Protein AF-A0A9W4K445-F1 (afdb_monomer)

Mean predicted aligned error: 7.08 Å

Sequence (98 aa):
MHIRLRIIFSDGTAWLARILRTNYTSFPDECSNLCLKSECATLEWLKDINVPSPKLFDFGLRNDPENDVGVPYMLIEELPGTPLLSLSPSEDQPQNIQ

Radius of gyration: 16.78 Å; Cα contacts (8 Å, |Δi|>4): 121; chains: 1; bounding box: 30×44×39 Å

Nearest PDB structures (foldseek):
  7wj7-assembly1_B  TM=5.897E-01  e=1.447E-01  Thermomonospora curvata DSM 43183
  6cpy-assembly2_B  TM=6.223E-01  e=4.464E-01  Zea mays
  1q99-assembly1_A  TM=4.335E-01  e=3.964E-01  Saccharomyces cerevisiae
  1q97-assembly1_A  TM=3.995E-01  e=5.026E-01  Saccharomyces cerevisiae
  3nrd-assembly1_A  TM=3.164E-01  e=3.774E+00  Sinorhizobium meliloti 1021

InterPro domains:
  IPR011009 Protein kinase-like domain superfamily [SSF56112] (8-88)

Structure (mmCIF, N/CA/C/O backbone):
data_AF-A0A9W4K445-F1
#
_entry.id   AF-A0A9W4K445-F1
#
loop_
_atom_site.group_PDB
_atom_site.id
_atom_site.type_symbol
_atom_site.label_atom_id
_atom_site.label_alt_id
_atom_site.label_comp_id
_atom_site.label_asym_id
_atom_site.label_entity_id
_atom_site.label_seq_id
_atom_site.pdbx_PDB_ins_code
_atom_site.Cartn_x
_atom_site.Cartn_y
_atom_site.Cartn_z
_atom_site.occupancy
_atom_site.B_iso_or_equiv
_atom_site.auth_seq_id
_atom_site.auth_comp_id
_atom_site.auth_asym_id
_atom_site.auth_atom_id
_atom_site.pdbx_PDB_model_num
ATOM 1 N N . MET A 1 1 ? 0.294 9.987 -8.130 1.00 69.06 1 MET A N 1
ATOM 2 C CA . MET A 1 1 ? -0.987 10.167 -7.393 1.00 69.06 1 MET A CA 1
ATOM 3 C C . MET A 1 1 ? -1.610 8.794 -7.186 1.00 69.06 1 MET A C 1
ATOM 5 O O . MET A 1 1 ? -1.608 8.027 -8.138 1.00 69.06 1 MET A O 1
ATOM 9 N N . HIS A 1 2 ? -2.112 8.461 -5.994 1.00 81.06 2 HIS A 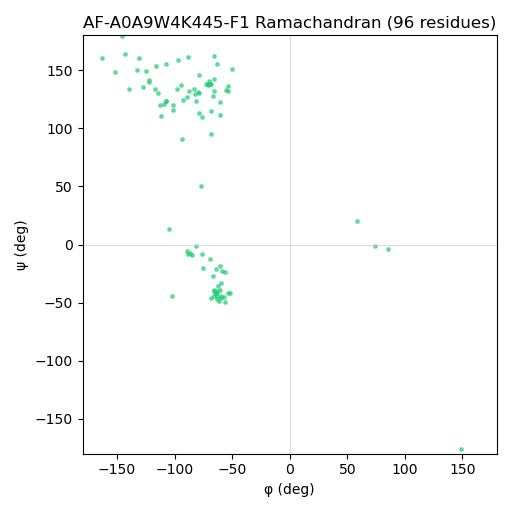N 1
ATOM 10 C CA . HIS A 1 2 ? -2.717 7.144 -5.751 1.00 81.06 2 HIS A CA 1
ATOM 11 C C . HIS A 1 2 ? -4.231 7.174 -5.934 1.00 81.06 2 HIS A C 1
ATOM 13 O O . HIS A 1 2 ? -4.899 8.083 -5.442 1.00 81.06 2 HIS A O 1
ATOM 19 N N . ILE A 1 3 ? -4.762 6.152 -6.596 1.00 89.44 3 ILE A N 1
ATOM 20 C CA . ILE A 1 3 ? -6.177 5.800 -6.507 1.00 89.44 3 ILE A CA 1
ATOM 21 C C . ILE A 1 3 ? -6.336 4.942 -5.250 1.00 89.44 3 ILE A C 1
ATOM 23 O O . ILE A 1 3 ? -5.525 4.049 -5.007 1.00 89.44 3 ILE A O 1
ATOM 27 N N . ARG A 1 4 ? -7.353 5.241 -4.439 1.00 91.44 4 ARG A N 1
ATOM 28 C CA . ARG A 1 4 ? -7.708 4.467 -3.246 1.00 91.44 4 ARG A CA 1
ATOM 29 C C . ARG A 1 4 ? -9.057 3.808 -3.475 1.00 91.44 4 ARG A C 1
ATOM 31 O O . ARG A 1 4 ? -10.029 4.516 -3.722 1.00 91.44 4 ARG A O 1
ATOM 38 N N . LEU A 1 5 ? -9.096 2.485 -3.415 1.00 93.31 5 LEU A N 1
ATOM 39 C CA . LEU A 1 5 ? -10.310 1.690 -3.573 1.00 93.31 5 LEU A CA 1
ATOM 40 C C . LEU A 1 5 ? -10.507 0.830 -2.335 1.00 93.31 5 LEU A C 1
ATOM 42 O O . LEU A 1 5 ? -9.545 0.297 -1.790 1.00 93.31 5 LEU A O 1
ATOM 46 N N . ARG A 1 6 ? -11.756 0.684 -1.911 1.00 94.62 6 ARG A N 1
ATOM 47 C CA . ARG A 1 6 ? -12.129 -0.231 -0.838 1.00 94.62 6 ARG A CA 1
ATOM 48 C C . ARG A 1 6 ? -12.525 -1.567 -1.457 1.00 94.62 6 ARG A C 1
ATOM 50 O O . ARG A 1 6 ? -13.402 -1.598 -2.318 1.00 94.62 6 ARG A O 1
ATOM 57 N N . ILE A 1 7 ? -11.878 -2.644 -1.032 1.00 94.81 7 ILE A N 1
ATOM 58 C CA . ILE A 1 7 ? -12.201 -4.015 -1.429 1.00 94.81 7 ILE A CA 1
ATOM 59 C C . ILE A 1 7 ? -12.976 -4.636 -0.277 1.00 94.81 7 ILE A C 1
ATOM 61 O O . ILE A 1 7 ? -12.459 -4.692 0.833 1.00 94.81 7 ILE A O 1
ATOM 65 N N . ILE A 1 8 ? -14.207 -5.069 -0.534 1.00 95.50 8 ILE A N 1
ATOM 66 C CA . ILE A 1 8 ? -15.070 -5.706 0.464 1.00 95.50 8 ILE A CA 1
ATOM 67 C C . ILE A 1 8 ? -15.184 -7.181 0.098 1.00 95.50 8 ILE A C 1
ATOM 69 O O . ILE A 1 8 ? -15.630 -7.516 -1.001 1.00 95.50 8 ILE A O 1
ATOM 73 N N . PHE A 1 9 ? -14.767 -8.046 1.012 1.00 94.06 9 PHE A N 1
ATOM 74 C CA . PHE A 1 9 ? -14.817 -9.491 0.855 1.00 94.06 9 PHE A CA 1
ATOM 75 C C . PHE A 1 9 ? -16.162 -10.048 1.334 1.00 94.06 9 PHE A C 1
ATOM 77 O O . PHE A 1 9 ? -16.916 -9.399 2.061 1.00 94.06 9 PHE A O 1
ATOM 84 N N . SER A 1 10 ? -16.487 -11.268 0.906 1.00 96.38 10 SER A N 1
ATOM 85 C CA . SER A 1 10 ? -17.761 -11.926 1.228 1.00 96.38 10 SER A CA 1
ATOM 86 C C . SER A 1 10 ? -17.955 -12.217 2.719 1.00 96.38 10 SER A C 1
ATOM 88 O O . SER A 1 10 ? -19.083 -12.407 3.159 1.00 96.38 10 SER A O 1
ATOM 90 N N . ASP A 1 11 ? -16.870 -12.268 3.489 1.00 94.31 11 ASP A N 1
ATOM 91 C CA . ASP A 1 11 ? -16.865 -12.427 4.947 1.00 94.31 11 ASP A CA 1
ATOM 92 C C . ASP A 1 11 ? -17.117 -11.102 5.698 1.00 94.31 11 ASP A C 1
ATOM 94 O O . ASP A 1 11 ? -17.179 -11.088 6.925 1.00 94.31 11 ASP A O 1
ATOM 98 N N . GLY A 1 12 ? -17.275 -9.990 4.971 1.00 90.44 12 GLY A N 1
ATOM 99 C CA . GLY A 1 12 ? -17.451 -8.651 5.527 1.00 90.44 12 GLY A CA 1
ATOM 100 C C . GLY A 1 12 ? -16.141 -7.934 5.862 1.00 90.44 12 GLY A C 1
ATOM 101 O O . GLY A 1 12 ? -16.184 -6.756 6.222 1.00 90.44 12 GLY A O 1
ATOM 102 N N . THR A 1 13 ? -14.986 -8.591 5.706 1.00 92.38 13 THR A N 1
ATOM 103 C CA . THR A 1 13 ? -13.675 -7.950 5.842 1.00 92.38 13 THR A CA 1
ATOM 104 C C . THR A 1 13 ? -13.486 -6.927 4.725 1.00 92.38 13 THR A C 1
ATOM 106 O O . THR A 1 13 ? -13.897 -7.146 3.584 1.00 92.38 13 THR A O 1
ATOM 109 N N . ALA A 1 14 ? -12.847 -5.799 5.034 1.00 93.88 14 ALA A N 1
ATOM 110 C CA . ALA A 1 14 ? -12.546 -4.774 4.048 1.00 93.88 14 ALA A CA 1
ATOM 111 C C . ALA A 1 14 ? -11.067 -4.385 4.061 1.00 93.88 14 ALA A C 1
ATOM 113 O O . ALA A 1 14 ? -10.464 -4.194 5.118 1.00 93.88 14 ALA A O 1
ATOM 114 N N . TRP A 1 15 ? -10.486 -4.275 2.868 1.00 95.62 15 TRP A N 1
ATOM 115 C CA . TRP A 1 15 ? -9.113 -3.826 2.645 1.00 95.62 15 TRP A CA 1
ATOM 116 C C . TRP A 1 15 ? -9.108 -2.524 1.853 1.00 95.62 15 TRP A C 1
ATOM 118 O O . TRP A 1 15 ? -10.005 -2.253 1.048 1.00 95.62 15 TRP A O 1
ATOM 128 N N . LEU A 1 16 ? -8.059 -1.730 2.036 1.00 95.81 16 LEU A N 1
ATOM 129 C CA . LEU A 1 16 ? -7.801 -0.548 1.233 1.00 95.81 16 LEU A CA 1
ATOM 130 C C . LEU A 1 16 ? -6.720 -0.856 0.195 1.00 95.81 16 LEU A C 1
ATOM 132 O O . LEU A 1 16 ? -5.560 -1.091 0.524 1.00 95.81 16 LEU A O 1
ATOM 136 N N . ALA A 1 17 ? -7.096 -0.800 -1.077 1.00 95.75 17 ALA A N 1
ATOM 137 C CA . ALA A 1 17 ? -6.172 -0.880 -2.194 1.00 95.75 17 ALA A CA 1
ATOM 138 C C . ALA A 1 17 ? -5.674 0.514 -2.574 1.00 95.75 17 ALA A C 1
ATOM 140 O O . ALA A 1 17 ? -6.458 1.426 -2.853 1.00 95.75 17 ALA A O 1
ATOM 141 N N . ARG A 1 18 ? -4.355 0.673 -2.628 1.00 94.81 18 ARG A N 1
ATOM 142 C CA . ARG A 1 18 ? -3.667 1.879 -3.083 1.00 94.81 18 ARG A CA 1
ATOM 143 C C . ARG A 1 18 ? -2.951 1.579 -4.387 1.00 94.81 18 ARG A C 1
ATOM 145 O O . ARG A 1 18 ? -1.947 0.882 -4.396 1.00 94.81 18 ARG A O 1
ATOM 152 N N . ILE A 1 19 ? -3.436 2.152 -5.480 1.00 93.19 19 ILE A N 1
ATOM 153 C CA . ILE A 1 19 ? -2.893 1.925 -6.823 1.00 93.19 19 ILE A CA 1
ATOM 154 C C . ILE A 1 19 ? -2.146 3.176 -7.260 1.00 93.19 19 ILE A C 1
ATOM 156 O O . ILE A 1 19 ? -2.714 4.273 -7.270 1.00 93.19 19 ILE A O 1
ATOM 160 N N . LEU A 1 20 ? -0.869 3.041 -7.609 1.00 88.62 20 LEU A N 1
ATOM 161 C CA . LEU A 1 20 ? -0.074 4.176 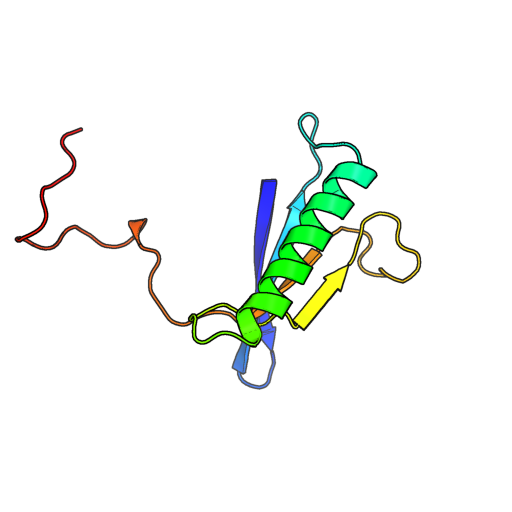-8.065 1.00 88.62 20 LEU A CA 1
ATOM 162 C C . LEU A 1 20 ? -0.412 4.491 -9.531 1.00 88.62 20 LEU A C 1
A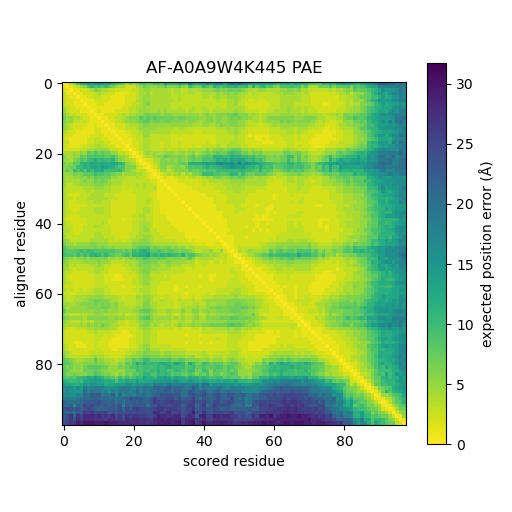TOM 164 O O . LEU A 1 20 ? -0.130 3.718 -10.446 1.00 88.62 20 LEU A O 1
ATOM 168 N N . ARG A 1 21 ? -1.024 5.659 -9.755 1.00 83.81 21 ARG A N 1
ATOM 169 C CA . ARG A 1 21 ? -1.397 6.138 -11.088 1.00 83.81 21 ARG A CA 1
ATOM 170 C C . ARG A 1 21 ? -0.185 6.733 -11.796 1.00 83.81 21 ARG A C 1
ATOM 172 O O . ARG A 1 21 ? 0.464 7.616 -11.233 1.00 83.81 21 ARG A O 1
ATOM 179 N N . THR A 1 22 ? 0.034 6.320 -13.041 1.00 79.00 22 THR A N 1
ATOM 180 C CA . THR A 1 22 ? 1.023 6.929 -13.939 1.00 79.00 22 THR A CA 1
ATOM 181 C C . THR A 1 22 ? 0.403 8.092 -14.696 1.00 79.00 22 THR A C 1
ATOM 183 O O . THR A 1 22 ? -0.689 7.987 -15.252 1.00 79.00 22 THR A O 1
ATOM 186 N N . ASN A 1 23 ? 1.106 9.212 -14.711 1.00 80.94 23 ASN A N 1
ATOM 187 C CA . ASN A 1 23 ? 0.797 10.408 -15.477 1.00 80.94 23 ASN A CA 1
ATOM 188 C C . ASN A 1 23 ? 2.107 11.080 -15.925 1.00 80.94 23 ASN A C 1
ATOM 190 O O . ASN A 1 23 ? 3.195 10.626 -15.579 1.00 80.94 23 ASN A O 1
ATOM 194 N N . TYR A 1 24 ? 2.002 12.191 -16.653 1.00 74.00 24 TYR A N 1
ATOM 195 C CA . TYR A 1 24 ? 3.159 12.932 -17.174 1.00 74.00 24 TYR A CA 1
ATOM 196 C C . TYR A 1 24 ? 4.125 13.461 -16.099 1.00 74.00 24 TYR A C 1
ATOM 198 O O . TYR A 1 24 ? 5.264 13.787 -16.409 1.00 74.00 24 TYR A O 1
ATOM 206 N N . THR A 1 25 ? 3.678 13.558 -14.845 1.00 77.00 25 THR A N 1
ATOM 207 C CA . THR A 1 25 ? 4.474 14.035 -13.705 1.00 77.00 25 THR A CA 1
ATOM 208 C C . THR A 1 25 ? 4.920 12.890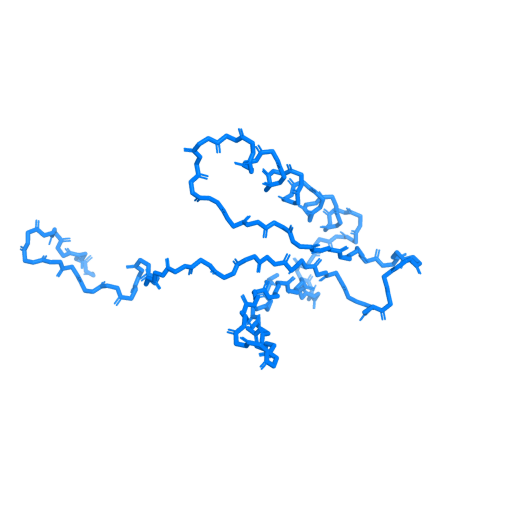 -12.793 1.00 77.00 25 THR A C 1
ATOM 210 O O . THR A 1 25 ? 5.272 13.127 -11.640 1.00 77.00 25 THR A O 1
ATOM 213 N N . SER A 1 26 ? 4.798 11.639 -13.242 1.00 80.44 26 SER A N 1
ATOM 214 C CA . SER A 1 26 ? 5.188 10.475 -12.449 1.00 80.44 26 SER A CA 1
ATOM 215 C C . SER A 1 26 ? 6.695 10.275 -12.490 1.00 80.44 26 SER A C 1
ATOM 217 O O . SER A 1 26 ? 7.340 10.535 -13.504 1.00 80.44 26 SER A O 1
ATOM 219 N N . PHE A 1 27 ? 7.249 9.792 -11.381 1.00 82.81 27 PHE A N 1
ATOM 220 C CA . PHE A 1 27 ? 8.640 9.369 -11.342 1.00 82.81 27 PHE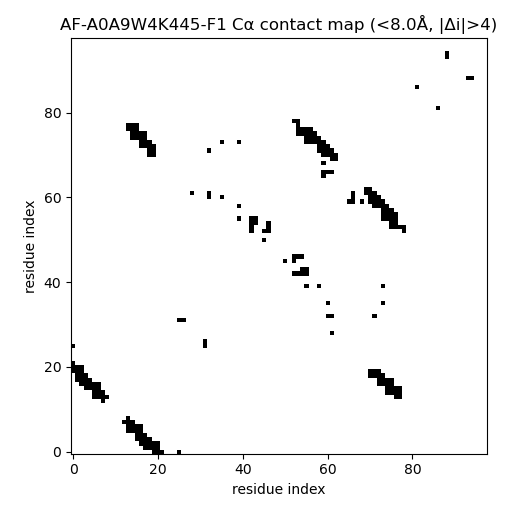 A CA 1
ATOM 221 C C . PHE A 1 27 ? 8.875 8.187 -12.291 1.00 82.81 27 PHE A C 1
ATOM 223 O O . PHE A 1 27 ? 7.939 7.419 -12.541 1.00 82.81 27 PHE A O 1
ATOM 230 N N . PRO A 1 28 ? 10.121 7.993 -12.761 1.00 89.62 28 PRO A N 1
ATOM 231 C CA . PRO A 1 28 ? 10.512 6.769 -13.448 1.00 89.62 28 PRO A CA 1
ATOM 232 C C . PRO A 1 28 ? 10.104 5.521 -12.658 1.00 89.62 28 PRO A C 1
ATOM 234 O O . PRO A 1 28 ? 10.051 5.550 -11.425 1.00 89.62 28 PRO A O 1
ATOM 237 N N . ASP A 1 29 ? 9.848 4.423 -13.367 1.00 89.19 29 ASP A N 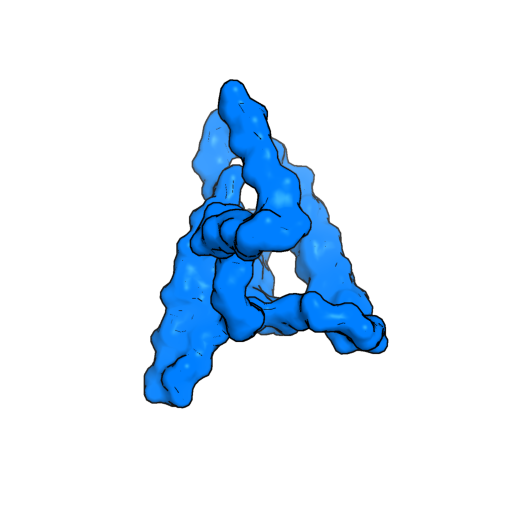1
ATOM 238 C CA . ASP A 1 29 ? 9.336 3.175 -12.790 1.00 89.19 29 ASP A CA 1
ATOM 239 C C . ASP A 1 29 ? 10.193 2.663 -11.626 1.00 89.19 29 ASP A C 1
ATOM 241 O O . ASP A 1 29 ? 9.658 2.286 -10.587 1.00 89.19 29 ASP A O 1
ATOM 245 N N . GLU A 1 30 ? 11.519 2.724 -11.757 1.00 90.75 30 GLU A N 1
ATOM 246 C CA . GLU A 1 30 ? 12.459 2.324 -10.707 1.00 90.75 30 GLU A CA 1
ATOM 247 C C . GLU A 1 30 ? 12.293 3.163 -9.434 1.00 90.75 30 GLU A C 1
ATOM 249 O O . GLU A 1 30 ? 12.148 2.621 -8.340 1.00 90.75 30 GLU A O 1
ATOM 254 N N . CYS A 1 31 ? 12.240 4.490 -9.575 1.00 91.56 31 CYS A N 1
ATOM 255 C CA . CYS A 1 31 ? 12.061 5.403 -8.450 1.00 91.56 31 CYS A CA 1
ATOM 256 C C . CYS A 1 31 ? 10.682 5.216 -7.797 1.00 91.56 31 CYS A C 1
ATOM 258 O O . CYS A 1 31 ? 10.583 5.122 -6.576 1.00 91.56 31 CYS A O 1
ATOM 260 N N . SER A 1 32 ? 9.631 5.055 -8.605 1.00 90.50 32 SER A N 1
ATOM 261 C CA . SER A 1 32 ? 8.281 4.744 -8.126 1.00 90.50 32 SER A CA 1
ATOM 262 C C . SER A 1 32 ? 8.231 3.424 -7.346 1.00 90.50 32 SER A C 1
ATOM 264 O O . SER A 1 32 ? 7.630 3.363 -6.273 1.00 90.50 32 SER A O 1
ATOM 266 N N . ASN A 1 33 ? 8.894 2.382 -7.854 1.00 93.12 33 ASN A N 1
ATOM 267 C CA . ASN A 1 33 ? 8.997 1.083 -7.194 1.00 93.12 33 ASN A CA 1
ATOM 268 C C . ASN A 1 33 ? 9.793 1.177 -5.886 1.00 93.12 33 ASN A C 1
ATOM 270 O O . ASN A 1 33 ? 9.401 0.562 -4.899 1.00 93.12 33 ASN A O 1
ATOM 274 N N . LEU A 1 34 ? 10.876 1.960 -5.844 1.00 94.50 34 LEU A N 1
ATOM 275 C CA . LEU A 1 34 ? 11.643 2.202 -4.619 1.00 94.50 34 LEU A CA 1
ATOM 276 C C . LEU A 1 34 ? 10.809 2.927 -3.559 1.00 94.50 34 LEU A C 1
ATOM 278 O O . LEU A 1 34 ? 10.816 2.511 -2.402 1.00 94.50 34 LEU A O 1
ATOM 282 N N . CYS A 1 35 ? 10.049 3.958 -3.940 1.00 92.75 35 CYS A N 1
ATOM 283 C CA . CYS A 1 35 ? 9.132 4.636 -3.024 1.00 92.75 35 CYS A CA 1
ATOM 284 C C . CYS A 1 35 ? 8.081 3.671 -2.460 1.00 92.75 35 CYS A C 1
ATOM 286 O O . CYS A 1 35 ? 7.866 3.647 -1.250 1.00 92.75 35 CYS A O 1
ATOM 288 N N . LEU A 1 36 ? 7.473 2.842 -3.316 1.00 93.44 36 LEU A N 1
ATOM 289 C CA . LEU A 1 36 ? 6.484 1.850 -2.892 1.00 93.44 36 LEU A CA 1
ATOM 290 C C . LEU A 1 36 ? 7.096 0.806 -1.946 1.00 93.44 36 LEU A C 1
ATOM 292 O O . LEU A 1 36 ? 6.544 0.558 -0.879 1.00 93.44 36 LEU A O 1
ATOM 296 N N . LYS A 1 37 ? 8.273 0.259 -2.284 1.00 95.38 37 LYS A N 1
ATOM 297 C CA . LYS A 1 37 ? 9.026 -0.665 -1.418 1.00 95.38 37 LYS A CA 1
ATOM 298 C C . LYS A 1 37 ? 9.345 -0.047 -0.064 1.00 95.38 37 LYS A C 1
ATOM 300 O O . LYS A 1 37 ? 9.172 -0.704 0.956 1.00 95.38 37 LYS A O 1
ATOM 305 N N . SER A 1 38 ? 9.811 1.202 -0.055 1.00 96.62 38 SER A N 1
ATOM 306 C CA . SER A 1 38 ? 10.132 1.923 1.178 1.00 96.62 38 SER A CA 1
ATOM 307 C C . SER A 1 38 ? 8.899 2.079 2.063 1.00 96.62 38 SER A C 1
ATOM 309 O O . SER A 1 38 ? 8.996 1.942 3.280 1.00 96.62 38 SER A O 1
ATOM 311 N N . GLU A 1 39 ? 7.740 2.348 1.466 1.00 95.06 39 GLU A N 1
ATOM 312 C CA . GLU A 1 39 ? 6.480 2.456 2.194 1.00 95.06 39 GLU A CA 1
ATOM 313 C C . GLU A 1 39 ? 6.031 1.098 2.754 1.00 95.06 39 GLU A C 1
ATOM 315 O O . GLU A 1 39 ? 5.724 1.012 3.942 1.00 95.06 39 GLU A O 1
ATOM 320 N N . CYS A 1 40 ? 6.081 0.027 1.951 1.00 95.88 40 CYS A N 1
ATOM 321 C CA . CYS A 1 40 ? 5.797 -1.340 2.406 1.00 95.88 40 CYS A CA 1
ATOM 322 C C . CYS A 1 40 ? 6.701 -1.748 3.577 1.00 95.88 40 CYS A C 1
ATOM 324 O O . CYS A 1 40 ? 6.213 -2.200 4.608 1.00 95.88 40 CYS A O 1
ATOM 326 N N . ALA A 1 41 ? 8.013 -1.537 3.443 1.00 96.12 41 ALA A N 1
ATOM 327 C CA . ALA A 1 41 ? 8.987 -1.862 4.481 1.00 96.12 41 ALA A CA 1
ATOM 328 C C . ALA A 1 41 ? 8.750 -1.055 5.766 1.00 96.12 41 ALA A C 1
ATOM 330 O O . ALA A 1 41 ? 8.922 -1.577 6.864 1.00 96.12 41 ALA A O 1
ATOM 331 N N . THR A 1 42 ? 8.318 0.203 5.637 1.00 96.12 42 THR A N 1
ATOM 332 C CA . THR A 1 42 ? 7.957 1.029 6.794 1.00 96.12 42 THR A CA 1
ATOM 333 C C . THR A 1 42 ? 6.727 0.471 7.501 1.00 96.12 42 THR A C 1
ATOM 335 O O . THR A 1 42 ? 6.742 0.376 8.720 1.00 96.12 42 THR A O 1
ATOM 338 N N . LEU A 1 43 ? 5.680 0.071 6.771 1.00 95.44 43 LEU A N 1
ATOM 339 C CA . LEU A 1 43 ? 4.484 -0.532 7.374 1.00 95.44 43 LEU A CA 1
ATOM 340 C C . LEU A 1 43 ? 4.791 -1.863 8.070 1.00 95.44 43 LEU A C 1
ATOM 342 O O . LEU A 1 43 ? 4.322 -2.082 9.184 1.00 95.44 43 LEU A O 1
ATOM 346 N N . GLU A 1 44 ? 5.613 -2.718 7.460 1.00 94.62 44 GLU A N 1
ATOM 347 C CA . GLU A 1 44 ? 6.062 -3.961 8.101 1.00 94.62 44 GLU A CA 1
ATOM 348 C C . GLU A 1 44 ? 6.882 -3.688 9.363 1.00 94.62 44 GLU A C 1
ATOM 350 O O . GLU A 1 44 ? 6.678 -4.340 10.378 1.00 94.62 44 GLU A O 1
ATOM 355 N N . TRP A 1 45 ? 7.754 -2.678 9.356 1.00 94.94 45 TRP A N 1
ATOM 356 C CA . TRP A 1 45 ? 8.464 -2.273 10.569 1.00 94.94 45 TRP A CA 1
ATOM 357 C C . TRP A 1 45 ? 7.516 -1.703 11.639 1.00 94.94 45 TRP A C 1
ATOM 359 O O . TRP A 1 45 ? 7.674 -1.983 12.827 1.00 94.94 45 TRP A O 1
ATOM 369 N N . LEU A 1 46 ? 6.508 -0.924 11.228 1.00 94.62 46 LEU A N 1
ATOM 370 C CA . LEU A 1 46 ? 5.532 -0.321 12.136 1.00 94.62 46 LEU A CA 1
ATOM 371 C C . LEU A 1 46 ? 4.637 -1.359 12.828 1.00 94.62 46 LEU A C 1
ATOM 373 O O . LEU A 1 46 ? 4.172 -1.113 13.938 1.00 94.62 46 LEU A O 1
ATOM 377 N N . LYS A 1 47 ? 4.415 -2.514 12.197 1.00 90.06 47 LYS A N 1
ATOM 378 C CA . LYS A 1 47 ? 3.649 -3.637 12.754 1.00 90.06 47 LYS A CA 1
ATOM 379 C C . LYS A 1 47 ? 4.243 -4.173 14.058 1.00 90.06 47 LYS A C 1
ATOM 381 O O . LYS A 1 47 ? 3.492 -4.615 14.926 1.00 90.06 47 LYS A O 1
ATOM 386 N N . ASP A 1 48 ? 5.566 -4.126 14.192 1.00 90.25 48 ASP A N 1
ATOM 387 C CA . ASP A 1 48 ? 6.288 -4.666 15.348 1.00 90.25 48 ASP A CA 1
ATOM 388 C C . ASP A 1 48 ? 6.442 -3.649 16.489 1.00 90.25 48 ASP A C 1
ATOM 390 O O . ASP A 1 48 ? 6.869 -4.001 17.592 1.00 90.25 48 ASP A O 1
ATOM 394 N N . ILE A 1 49 ? 6.083 -2.385 16.256 1.00 91.94 49 ILE A N 1
ATOM 395 C CA . ILE A 1 49 ? 6.110 -1.340 17.281 1.00 91.94 49 ILE A CA 1
ATOM 396 C C . ILE A 1 49 ? 4.686 -0.984 17.714 1.00 91.94 49 ILE A C 1
ATOM 398 O O . ILE A 1 49 ? 3.726 -1.142 16.969 1.00 91.94 49 ILE A O 1
ATOM 402 N N . ASN A 1 50 ? 4.527 -0.469 18.934 1.00 88.81 50 ASN A N 1
ATOM 403 C CA . ASN A 1 50 ? 3.216 -0.164 19.519 1.00 88.81 50 ASN A CA 1
ATOM 404 C C . ASN A 1 50 ? 2.595 1.140 18.965 1.00 88.81 50 ASN A C 1
ATOM 406 O O . ASN A 1 50 ? 2.215 2.033 19.723 1.00 88.81 50 ASN A O 1
ATOM 410 N N . VAL A 1 51 ? 2.549 1.275 17.639 1.00 91.00 51 VAL A N 1
ATOM 411 C CA . VAL A 1 51 ? 1.938 2.392 16.915 1.00 91.00 51 VAL A CA 1
ATOM 412 C C . VAL A 1 51 ? 0.733 1.861 16.136 1.00 91.00 51 VAL A C 1
ATOM 414 O O . VAL A 1 51 ? 0.875 0.882 15.404 1.00 91.00 51 VAL A O 1
ATOM 417 N N . PRO A 1 52 ? -0.449 2.499 16.241 1.00 89.00 52 PRO A N 1
ATOM 418 C CA . PRO A 1 52 ? -1.619 2.108 15.464 1.00 89.00 52 PRO A CA 1
ATOM 419 C C . PRO A 1 52 ? -1.378 2.415 13.980 1.00 89.00 52 PRO A C 1
ATOM 421 O O . PRO A 1 52 ? -1.560 3.542 13.519 1.00 89.00 52 PRO A O 1
ATOM 424 N N . SER A 1 53 ? -0.926 1.405 13.244 1.00 92.56 53 SER A N 1
ATOM 425 C CA . SER A 1 53 ? -0.621 1.462 11.818 1.00 92.56 53 SER A CA 1
ATOM 426 C C . SER A 1 53 ? -1.393 0.368 11.074 1.00 92.56 53 SER A C 1
ATOM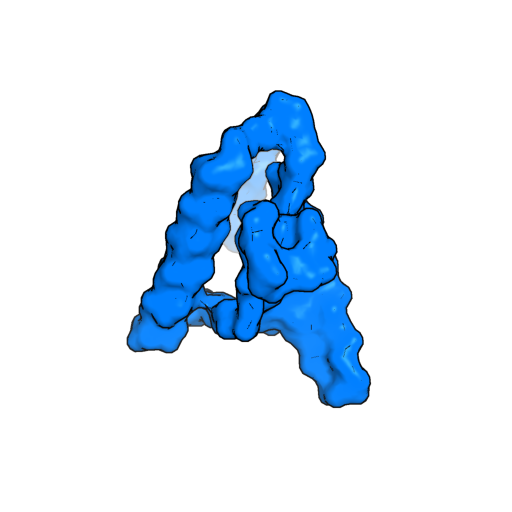 428 O O . SER A 1 53 ? -1.704 -0.668 11.667 1.00 92.56 53 SER A O 1
ATOM 430 N N . PRO A 1 54 ? -1.761 0.593 9.800 1.00 93.88 54 PRO A N 1
ATOM 431 C CA . PRO A 1 54 ? -2.456 -0.421 9.023 1.00 93.88 54 PRO A CA 1
ATOM 432 C C . PRO A 1 54 ? -1.501 -1.566 8.683 1.00 93.88 54 PRO A C 1
ATOM 434 O O . PRO A 1 54 ? -0.363 -1.330 8.272 1.00 93.88 54 PRO A O 1
ATOM 437 N N . LYS A 1 55 ? -1.978 -2.807 8.785 1.00 93.81 55 LYS A N 1
ATOM 438 C CA . LYS A 1 55 ? -1.211 -3.970 8.324 1.00 93.81 55 LYS A CA 1
ATOM 439 C C . LYS A 1 55 ? -1.106 -3.982 6.804 1.00 93.81 55 LYS A C 1
ATOM 441 O O . LYS A 1 55 ? -2.092 -3.734 6.112 1.00 93.81 55 LYS A O 1
ATOM 446 N N . LEU A 1 56 ? 0.075 -4.314 6.296 1.00 96.25 56 LEU A N 1
ATOM 447 C CA . LEU A 1 56 ? 0.282 -4.641 4.891 1.00 96.25 56 LEU A CA 1
ATOM 448 C C . LEU A 1 56 ? -0.195 -6.078 4.637 1.00 96.25 56 LEU A C 1
ATOM 450 O O . LEU A 1 56 ? 0.149 -6.985 5.391 1.00 96.25 56 LEU A O 1
ATOM 454 N N . PHE A 1 57 ? -1.008 -6.277 3.602 1.00 95.38 57 PHE A N 1
ATOM 455 C CA . PHE A 1 57 ? -1.444 -7.609 3.176 1.00 95.38 57 PHE A CA 1
ATOM 456 C C . PHE A 1 57 ? -0.676 -8.094 1.955 1.00 95.38 57 PHE A C 1
ATOM 458 O O . PHE A 1 57 ? -0.272 -9.250 1.920 1.00 95.38 57 PHE A O 1
ATOM 465 N N . ASP A 1 58 ? -0.491 -7.220 0.965 1.00 95.19 58 ASP A N 1
ATOM 466 C CA . ASP A 1 58 ? 0.210 -7.550 -0.273 1.00 95.19 58 ASP A CA 1
ATOM 467 C C . ASP A 1 58 ? 0.638 -6.279 -1.021 1.00 95.19 58 ASP A C 1
ATOM 469 O O . ASP A 1 58 ? 0.082 -5.196 -0.801 1.00 95.19 58 ASP A O 1
ATOM 473 N N . PHE A 1 59 ? 1.603 -6.392 -1.927 1.00 96.00 59 PHE A N 1
ATOM 474 C CA . PHE A 1 59 ? 1.973 -5.321 -2.845 1.00 96.00 59 PHE A CA 1
ATOM 475 C C . PHE A 1 59 ? 2.547 -5.877 -4.148 1.00 96.00 59 PHE A C 1
ATOM 477 O O . PHE A 1 59 ? 3.246 -6.881 -4.162 1.00 96.00 59 PHE A O 1
ATOM 484 N N . GLY A 1 60 ? 2.313 -5.155 -5.240 1.00 95.56 60 GLY A N 1
ATOM 485 C CA . GLY A 1 60 ? 2.872 -5.465 -6.550 1.00 95.56 60 GLY A CA 1
ATOM 486 C C . GLY A 1 60 ? 3.681 -4.293 -7.075 1.00 95.56 60 GLY A C 1
ATOM 487 O O . GLY A 1 60 ? 3.283 -3.132 -6.938 1.00 95.56 60 GLY A O 1
ATOM 488 N N . LEU A 1 61 ? 4.821 -4.582 -7.695 1.00 94.50 61 LEU A N 1
ATOM 489 C CA . LEU A 1 61 ? 5.680 -3.569 -8.302 1.00 94.50 61 LEU A CA 1
ATOM 490 C C . LEU A 1 61 ? 5.420 -3.462 -9.797 1.00 94.50 61 LEU A C 1
ATOM 492 O O . LEU A 1 61 ? 4.900 -4.367 -10.446 1.00 94.50 61 LEU A O 1
ATOM 496 N N . ARG A 1 62 ? 5.798 -2.330 -10.375 1.00 91.19 62 ARG A N 1
ATOM 497 C CA . ARG A 1 62 ? 5.693 -2.136 -11.815 1.00 91.19 62 ARG A CA 1
ATOM 498 C C . ARG A 1 62 ? 6.726 -2.983 -12.554 1.00 91.19 62 ARG A C 1
ATOM 500 O O . ARG A 1 62 ? 7.892 -2.977 -12.162 1.00 91.19 62 ARG A O 1
ATOM 507 N N . ASN A 1 63 ? 6.297 -3.607 -13.652 1.00 90.12 63 ASN A N 1
ATOM 508 C CA . ASN A 1 63 ? 7.106 -4.481 -14.514 1.00 90.12 63 ASN A CA 1
ATOM 509 C C . ASN A 1 63 ? 7.719 -5.682 -13.775 1.00 90.12 63 ASN A C 1
ATOM 511 O O . ASN A 1 63 ? 8.707 -6.248 -14.236 1.00 90.12 63 ASN A O 1
ATOM 515 N N . ASP A 1 64 ? 7.154 -6.043 -12.627 1.00 91.75 64 ASP A N 1
ATOM 516 C CA . ASP A 1 64 ? 7.536 -7.241 -11.899 1.00 91.75 64 ASP A CA 1
ATOM 517 C C . ASP A 1 64 ? 6.835 -8.450 -12.527 1.00 91.75 64 ASP A C 1
ATOM 519 O O . ASP A 1 64 ? 5.606 -8.419 -12.638 1.00 91.75 64 ASP A O 1
ATOM 523 N N . PRO A 1 65 ? 7.570 -9.488 -12.964 1.00 91.44 65 PRO A N 1
ATOM 524 C CA . PRO A 1 65 ? 6.971 -10.698 -13.513 1.00 91.44 65 PRO A CA 1
ATOM 525 C C . PRO A 1 65 ? 6.025 -11.418 -12.547 1.00 91.44 65 PRO A C 1
ATOM 527 O O . PRO A 1 65 ? 5.174 -12.165 -13.014 1.00 91.44 65 PRO A O 1
ATOM 530 N N . GLU A 1 66 ? 6.166 -11.211 -11.234 1.00 91.56 66 GLU A N 1
ATOM 531 C CA . GLU A 1 66 ? 5.279 -11.802 -10.222 1.00 91.56 66 GLU A CA 1
ATOM 532 C C . GLU A 1 66 ? 4.000 -10.973 -9.999 1.00 91.56 66 GLU A C 1
ATOM 534 O O . GLU A 1 66 ? 3.073 -11.420 -9.327 1.00 91.56 66 GLU A O 1
ATOM 539 N N . ASN A 1 67 ? 3.917 -9.764 -10.571 1.00 92.56 67 ASN A N 1
ATOM 540 C CA . ASN A 1 67 ? 2.744 -8.903 -10.464 1.00 92.56 67 ASN A CA 1
ATOM 541 C C . ASN A 1 67 ? 1.779 -9.086 -11.649 1.00 92.56 67 ASN A C 1
ATOM 543 O O . ASN A 1 67 ? 1.810 -8.332 -12.629 1.00 92.56 67 ASN A O 1
ATOM 547 N N . ASP A 1 68 ? 0.828 -10.005 -11.492 1.00 91.81 68 ASP A N 1
ATOM 548 C CA . ASP A 1 68 ? -0.226 -10.278 -12.482 1.00 91.81 68 ASP A CA 1
ATOM 549 C C . ASP A 1 68 ? -1.270 -9.152 -12.625 1.00 91.81 68 ASP A C 1
ATOM 551 O O . ASP A 1 68 ? -2.051 -9.129 -13.579 1.00 91.81 68 ASP A O 1
ATOM 555 N N . VAL A 1 69 ? -1.301 -8.184 -11.702 1.00 90.25 69 VAL A N 1
ATOM 556 C CA . VAL A 1 69 ? -2.257 -7.061 -11.730 1.00 90.25 69 VAL A CA 1
ATOM 557 C C . VAL A 1 69 ? -1.868 -6.027 -12.797 1.00 90.25 69 VAL A C 1
ATOM 559 O O . VAL A 1 69 ? -2.698 -5.227 -13.234 1.00 90.25 69 VAL A O 1
ATOM 562 N N . GLY A 1 70 ? -0.603 -6.019 -13.237 1.00 87.94 70 GLY A N 1
ATOM 563 C CA . GLY A 1 70 ? -0.097 -5.156 -14.312 1.00 87.94 70 GLY A CA 1
ATOM 564 C C . GLY A 1 70 ? 0.078 -3.680 -13.932 1.00 87.94 70 GLY A C 1
ATOM 565 O O . GLY A 1 70 ? 0.550 -2.872 -14.735 1.00 87.94 70 GLY A O 1
ATOM 566 N N . VAL A 1 71 ? -0.264 -3.304 -12.698 1.00 90.06 71 VAL A N 1
ATOM 567 C CA . VAL A 1 71 ? -0.027 -1.971 -12.137 1.00 90.06 71 VAL A CA 1
ATOM 568 C C . VAL A 1 71 ? 0.588 -2.080 -10.745 1.00 90.06 71 VAL A C 1
ATOM 570 O O . VAL A 1 71 ? 0.310 -3.038 -10.031 1.00 90.06 71 VAL A O 1
ATOM 573 N N . PRO A 1 72 ? 1.408 -1.106 -10.322 1.00 93.00 72 PRO A N 1
ATOM 574 C CA . PRO A 1 72 ? 1.907 -1.048 -8.959 1.00 93.00 72 PRO A CA 1
ATOM 575 C C . PRO A 1 72 ? 0.773 -0.782 -7.964 1.00 93.00 72 PRO A C 1
ATOM 577 O O . PRO A 1 72 ? 0.019 0.193 -8.107 1.00 93.00 72 PRO A O 1
ATOM 580 N N . TYR A 1 73 ? 0.681 -1.623 -6.939 1.00 94.75 73 TYR A N 1
ATOM 581 C CA . TYR A 1 73 ? -0.360 -1.553 -5.919 1.00 94.75 73 TYR A CA 1
ATOM 582 C C . TYR A 1 73 ? 0.169 -1.920 -4.533 1.00 94.75 73 TYR A C 1
ATOM 584 O O . TYR A 1 73 ? 1.220 -2.534 -4.389 1.00 94.75 73 TYR A O 1
ATOM 592 N N . MET A 1 74 ? -0.606 -1.557 -3.517 1.00 95.94 74 MET A N 1
ATOM 593 C CA . MET A 1 74 ? -0.454 -2.006 -2.139 1.00 95.94 74 MET A CA 1
ATOM 594 C C . MET A 1 74 ? -1.844 -2.261 -1.556 1.00 95.94 74 MET A C 1
ATOM 596 O O . MET A 1 74 ? -2.741 -1.432 -1.728 1.00 95.94 74 MET A O 1
ATOM 600 N N . LEU A 1 75 ? -2.021 -3.386 -0.876 1.00 96.31 75 LEU A N 1
ATOM 601 C CA . LEU A 1 75 ? -3.225 -3.752 -0.139 1.00 96.31 75 LEU A CA 1
ATOM 602 C C . LEU A 1 75 ? -2.934 -3.636 1.352 1.00 96.31 75 LEU A C 1
ATOM 604 O O . LEU A 1 75 ? -2.002 -4.265 1.849 1.00 96.31 75 LEU A O 1
ATOM 608 N N . ILE A 1 76 ? -3.723 -2.832 2.057 1.00 96.44 76 ILE A N 1
ATOM 609 C CA . ILE A 1 76 ? -3.555 -2.606 3.494 1.00 96.44 76 ILE A CA 1
ATOM 610 C C . ILE A 1 76 ? -4.874 -2.764 4.250 1.00 96.44 76 ILE A C 1
ATOM 612 O O . ILE A 1 76 ? -5.957 -2.670 3.669 1.00 96.44 76 ILE A O 1
ATOM 616 N N . GLU A 1 77 ? -4.774 -2.978 5.558 1.00 95.12 77 GLU A N 1
ATOM 617 C CA . GLU A 1 77 ? -5.896 -2.964 6.496 1.00 95.12 77 GLU A CA 1
ATOM 618 C C . GLU A 1 77 ? -6.662 -1.640 6.418 1.00 95.12 77 GLU A C 1
ATOM 620 O O . GLU A 1 77 ? -6.078 -0.552 6.426 1.00 95.12 77 GLU A O 1
ATOM 625 N N . GLU A 1 78 ? -7.990 -1.730 6.340 1.00 92.38 78 GLU A N 1
ATOM 626 C CA . GLU A 1 78 ? -8.843 -0.565 6.536 1.00 92.38 78 GLU A CA 1
ATOM 627 C C . GLU A 1 78 ? -8.913 -0.254 8.035 1.00 92.38 78 GLU A C 1
ATOM 629 O O . GLU A 1 78 ? -9.515 -0.996 8.810 1.00 92.38 78 GLU A O 1
ATOM 634 N N . LEU A 1 79 ? -8.292 0.853 8.450 1.00 90.06 79 LEU A N 1
ATOM 635 C CA . LEU A 1 79 ? -8.364 1.287 9.840 1.00 90.06 79 LEU A CA 1
ATOM 636 C C . LEU A 1 79 ? -9.752 1.852 10.171 1.00 90.06 79 LEU A C 1
ATOM 638 O O . LEU A 1 79 ? -10.292 2.645 9.393 1.00 90.06 79 LEU A O 1
ATOM 642 N N . PRO A 1 80 ? -10.309 1.521 11.349 1.00 85.38 80 PRO A N 1
ATOM 643 C CA . PRO A 1 80 ? -11.530 2.148 11.820 1.00 85.38 80 PRO A CA 1
ATOM 644 C C . PRO A 1 80 ? -11.261 3.619 12.152 1.00 85.38 80 PRO A C 1
ATOM 646 O O . PRO A 1 80 ? -10.256 3.959 12.7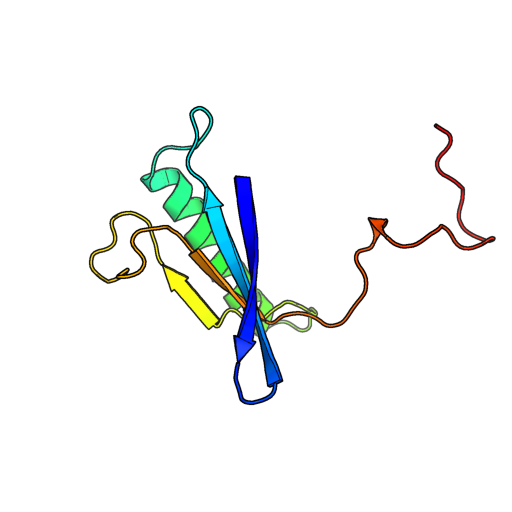76 1.00 85.38 80 PRO A O 1
ATOM 649 N N . GLY A 1 81 ? -12.180 4.500 11.771 1.00 85.25 81 GLY A N 1
ATOM 650 C CA . GLY A 1 81 ? -12.112 5.907 12.141 1.00 85.25 81 GLY A CA 1
ATOM 651 C C . GLY A 1 81 ? -12.714 6.835 11.100 1.00 85.25 81 GLY A C 1
ATOM 652 O O . GLY A 1 81 ? -13.262 6.411 10.084 1.00 85.25 81 GLY A O 1
ATOM 653 N N . THR A 1 82 ? -12.584 8.127 11.379 1.00 83.25 82 THR A N 1
ATOM 654 C CA . THR A 1 82 ? -13.100 9.209 10.543 1.00 83.25 82 THR A CA 1
ATOM 655 C C . THR A 1 82 ? -11.922 10.042 10.042 1.00 83.25 82 THR A C 1
ATOM 657 O O . THR A 1 82 ? -11.048 10.385 10.843 1.00 83.25 82 THR A O 1
ATOM 660 N N . PRO A 1 83 ? -11.856 10.391 8.743 1.00 82.75 83 PRO A N 1
ATOM 661 C CA . PRO A 1 83 ? -10.811 11.270 8.234 1.00 82.75 83 PRO A CA 1
ATOM 662 C C . PRO A 1 83 ? -10.753 12.577 9.029 1.00 82.75 83 PRO A C 1
ATOM 664 O O . PRO A 1 83 ? -11.777 13.236 9.205 1.00 82.75 83 PRO A O 1
ATOM 667 N N . LEU A 1 84 ? -9.557 12.991 9.452 1.00 79.81 84 LEU A N 1
ATOM 668 C CA . LEU A 1 84 ? -9.368 14.181 10.292 1.00 79.81 84 LEU A CA 1
ATOM 669 C C . LEU A 1 84 ? -10.043 15.435 9.708 1.00 79.81 84 LEU A C 1
ATOM 671 O O . LEU A 1 84 ? -10.702 16.175 10.425 1.00 79.81 84 LEU A O 1
ATOM 675 N N . LEU A 1 85 ? -9.932 15.634 8.392 1.00 79.44 85 LEU A N 1
ATOM 676 C CA . LEU A 1 85 ? -10.497 16.796 7.691 1.00 79.44 85 LEU A CA 1
ATOM 677 C C . LEU A 1 85 ? -12.018 16.732 7.485 1.00 79.44 85 LEU A C 1
ATOM 679 O O . LEU A 1 85 ? -12.605 17.701 7.019 1.00 79.44 85 LEU A O 1
ATOM 683 N N . SER A 1 86 ? -12.653 15.597 7.787 1.00 74.62 86 SER A N 1
ATOM 684 C CA . SER A 1 86 ? -14.118 15.481 7.769 1.00 74.62 86 SER A CA 1
ATOM 685 C C . SER A 1 86 ? -14.758 15.828 9.113 1.00 74.62 86 SER A C 1
ATOM 687 O O . SER A 1 86 ? -15.981 15.891 9.207 1.00 74.62 86 SER A O 1
ATOM 689 N N . LEU A 1 87 ? -13.944 16.077 10.142 1.00 72.94 87 LEU A N 1
ATOM 690 C CA . LEU A 1 87 ? -14.417 16.555 11.431 1.00 72.94 87 LEU A CA 1
ATOM 691 C C . LEU A 1 87 ? -14.610 18.070 11.368 1.00 72.94 87 LEU A C 1
ATOM 693 O O . LEU A 1 87 ? -13.719 18.811 10.952 1.00 72.94 87 LEU A O 1
ATOM 697 N N . SER A 1 88 ? -15.779 18.533 11.800 1.00 68.38 88 SER A N 1
ATOM 698 C CA . SER A 1 88 ? -15.947 19.937 12.158 1.00 68.38 88 SER A CA 1
ATOM 699 C C . SER A 1 88 ? -15.172 20.204 13.454 1.00 68.38 88 SER A 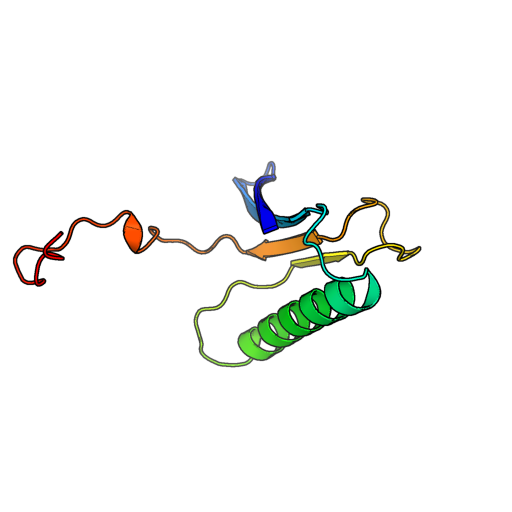C 1
ATOM 701 O O . SER A 1 88 ? -15.181 19.336 14.332 1.00 68.38 88 SER A O 1
ATOM 703 N N . PRO A 1 89 ? -14.504 21.363 13.593 1.00 67.12 89 PRO A N 1
ATOM 704 C CA . PRO A 1 89 ? -13.871 21.738 14.852 1.00 67.12 89 PRO A CA 1
ATOM 705 C C . PRO A 1 89 ? -14.893 21.661 15.988 1.00 67.12 89 PRO A C 1
ATOM 707 O O . PRO A 1 89 ? -16.031 22.109 15.814 1.00 67.12 89 PRO A O 1
ATOM 710 N N . SER A 1 90 ? -14.510 21.097 17.135 1.00 67.75 90 SER A N 1
ATOM 711 C CA . SER A 1 90 ? -15.334 21.238 18.339 1.00 67.75 90 SER A CA 1
ATOM 712 C C . SER A 1 90 ? -15.356 22.705 18.788 1.00 67.75 90 SER A C 1
ATOM 714 O O . SER A 1 90 ? -14.493 23.488 18.390 1.00 67.75 90 SER A O 1
ATOM 716 N N . GLU A 1 91 ? -16.324 23.092 19.624 1.00 69.06 91 GLU A N 1
ATOM 717 C CA . GLU A 1 91 ? -16.448 24.474 20.128 1.00 69.06 91 GLU A CA 1
ATOM 718 C C . GLU A 1 91 ? -15.171 24.975 20.840 1.00 69.06 91 GLU A C 1
ATOM 720 O O . GLU A 1 91 ? -14.902 26.174 20.850 1.00 69.06 91 GLU A O 1
ATOM 725 N N . ASP A 1 92 ? -14.344 24.055 21.349 1.00 73.94 92 ASP A N 1
ATOM 726 C CA . ASP A 1 92 ? -13.065 24.329 22.020 1.00 73.94 92 ASP A CA 1
ATOM 727 C C . ASP A 1 92 ? -11.856 24.454 21.071 1.00 73.94 92 ASP A C 1
ATOM 729 O O . ASP A 1 92 ? -10.746 24.766 21.513 1.00 73.94 92 ASP A O 1
ATOM 733 N N . GLN A 1 93 ? -12.019 24.174 19.774 1.00 70.50 93 GLN A N 1
ATOM 734 C CA . GLN A 1 93 ? -10.934 24.237 18.795 1.00 70.50 93 GLN A CA 1
ATOM 735 C C . GLN A 1 93 ? -10.963 25.563 18.022 1.00 70.50 93 GLN A C 1
ATOM 737 O O . GLN A 1 93 ? -12.020 25.967 17.531 1.00 70.50 93 GLN A O 1
ATOM 742 N N . PRO A 1 94 ? -9.811 26.244 17.849 1.00 66.88 94 PRO A N 1
ATOM 743 C CA . PRO A 1 94 ? -9.758 27.463 17.057 1.00 66.88 94 PRO A CA 1
ATOM 744 C C . PRO A 1 94 ? -10.180 27.152 15.619 1.00 66.88 94 PRO A C 1
ATOM 746 O O . PRO A 1 94 ? -9.598 26.297 14.948 1.00 66.88 94 PRO A O 1
ATOM 749 N N . GLN A 1 95 ? -11.217 27.843 15.154 1.00 63.53 95 GLN A N 1
ATOM 750 C CA . GLN A 1 95 ? -11.675 27.726 13.777 1.00 63.53 95 GLN A CA 1
ATOM 751 C C . GLN A 1 95 ? -10.589 28.281 12.849 1.00 63.53 95 GLN A C 1
ATOM 753 O O . GLN A 1 95 ? -10.065 29.371 13.086 1.00 63.53 95 GLN A O 1
ATOM 758 N N . ASN A 1 96 ? -10.242 27.532 11.797 1.00 61.50 96 ASN A N 1
ATOM 759 C CA . ASN A 1 96 ? -9.343 28.029 10.758 1.00 61.50 96 ASN A CA 1
ATOM 760 C C . ASN A 1 96 ? -9.981 29.269 10.120 1.00 61.50 96 ASN A C 1
ATOM 762 O O . ASN A 1 96 ? -11.007 29.164 9.448 1.00 61.50 96 ASN A O 1
ATOM 766 N N . ILE A 1 97 ? -9.380 30.433 10.357 1.00 57.50 97 ILE A N 1
ATOM 767 C CA . ILE A 1 97 ? -9.754 31.692 9.713 1.00 57.50 97 ILE A CA 1
ATOM 768 C C . ILE A 1 97 ? -9.361 31.553 8.237 1.00 57.50 97 ILE A C 1
ATOM 770 O O . ILE A 1 97 ? -8.180 31.359 7.939 1.00 57.50 97 ILE A O 1
ATOM 774 N N . GLN A 1 98 ? -10.357 31.561 7.347 1.00 46.53 98 GLN A N 1
ATOM 775 C CA . GLN A 1 98 ? -10.160 31.598 5.892 1.00 46.53 98 GLN A CA 1
ATOM 776 C C . GLN A 1 98 ? -9.649 32.961 5.431 1.00 46.53 98 GLN A C 1
ATOM 778 O O . GLN A 1 98 ? -10.118 33.982 5.984 1.00 46.53 98 GLN A O 1
#

Foldseek 3Di:
DWDWDWDADPVRFIKIKTFDDDDPPDDPQVVVQVVLVVVLVVQVVVVPDPDPGWHWDDWDGAPDPVDPVNTTMTITGDDDDDPPVVDDDDPPDDDPDD

Secondary structure (DSSP, 8-state):
-EEEEEEE-TTS-EEEEEEE---TTPPPHHHHHHHHHHHHHHHHHHHTTTS--PPEEEEE-TT-TT-TTSS-EEEEE---S--GGGSPPPTTSPP---

pLDDT: mean 87.61, std 10.26, range [46.53, 96.62]

Solvent-accessible surface area (backbone atoms only — not comparable to full-atom values): 6154 Å² total; per-residue (Å²): 99,71,49,77,46,79,46,74,48,97,87,71,51,54,34,34,35,39,34,61,49,85,57,98,85,50,67,58,69,68,58,47,38,48,54,51,50,53,50,52,54,48,34,59,56,39,70,80,41,102,54,101,63,54,51,73,77,48,72,32,45,64,94,38,94,86,29,86,80,79,49,28,34,36,33,28,47,58,74,89,82,73,63,75,88,77,55,75,75,54,96,89,44,88,73,85,81,126

Organism: NCBI:txid1303716